Protein AF-A0A2X1P2I7-F1 (afdb_monomer)

Secondary structure (DSSP, 8-state):
-------HHHHHHHHHHHHHH--EEE----TTTHHHHHHHHHHTT-EEE----HHHHHHHHTTSSB-

Nearest PDB structures (foldseek):
  6k28-assembly1_C  TM=9.961E-01  e=1.394E-06  Klebsiella pneumoniae
  6k28-assembly1_A  TM=9.973E-01  e=2.273E-06  Klebsiella pneumoniae
  6k28-assembly1_B  TM=9.973E-01  e=4.569E-06  Klebsiella pneumoniae
  6jyy-assembly1_C  TM=9.943E-01  e=6.040E-06  Klebsiella pneumoniae
  5coj-assembly2_F  TM=9.277E-01  e=3.714E-04  Staphylococcus aureus

Radius of gyration: 13.77 Å; Cα contacts (8 Å, |Δi|>4): 70; chains: 1; bounding box: 25×28×39 Å

Mean predicted aligned error: 4.22 Å

Sequence (67 aa):
MQVDLLGSAQSAHALHLFHQHSPLVHCMTNDVVQTFTANTLLALGASPAMVIETEEASQFAAIASAL

Solvent-accessible surface area (backbone atoms only — no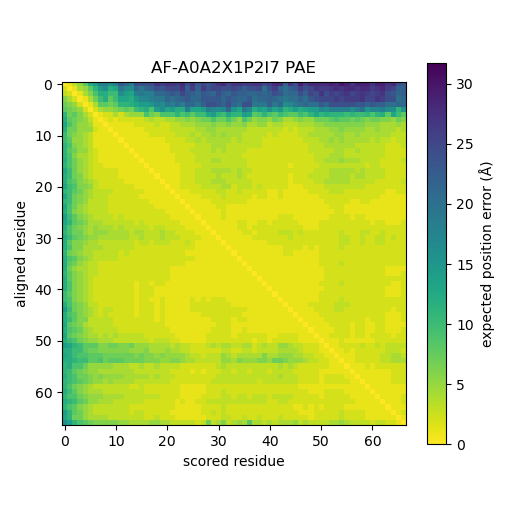t comparable to full-atom values): 3957 Å² total; per-residue (Å²): 134,86,80,84,73,70,52,73,69,54,51,54,50,51,49,49,49,28,56,74,63,36,46,38,31,37,51,89,71,58,85,92,45,48,68,59,53,39,53,50,35,45,75,50,35,29,40,63,41,77,62,77,53,73,86,52,30,63,61,48,58,75,71,33,74,44,111

InterPro domains:
  IPR000417 Hydroxyethylthiazole kinase [PF02110] (15-67)
  IPR000417 Hydroxyethylthiazole kinase [PR01099] (23-30)
  IPR000417 Hydroxyethylthiazole kinase [PR01099] (36-57)
  IPR029056 Ribokinase-like [G3DSA:3.40.1190.20] (4-67)
  IPR029056 Ribokinase-like [SSF53613] (12-67)

Organism: Escherichia coli (NCBI:txid562)

Structure (mmCIF, N/CA/C/O backbone):
data_AF-A0A2X1P2I7-F1
#
_entry.id   AF-A0A2X1P2I7-F1
#
loop_
_atom_site.group_PDB
_atom_site.id
_atom_site.type_symbol
_atom_site.label_atom_id
_atom_site.label_alt_id
_atom_site.label_comp_id
_atom_site.label_asym_id
_atom_site.label_entity_id
_atom_site.label_seq_id
_atom_site.pdbx_PDB_ins_code
_atom_site.Cartn_x
_atom_site.Cartn_y
_atom_site.Cartn_z
_atom_site.occupancy
_atom_site.B_iso_or_equiv
_atom_site.auth_seq_id
_atom_site.auth_comp_id
_atom_site.auth_asym_id
_atom_site.auth_atom_id
_atom_site.pdbx_PDB_model_num
ATOM 1 N N . MET A 1 1 ? 6.744 -22.307 -3.745 1.00 42.75 1 MET A N 1
ATOM 2 C CA . MET A 1 1 ? 6.201 -20.939 -3.869 1.00 42.75 1 MET A CA 1
ATOM 3 C C . MET A 1 1 ? 6.154 -20.616 -5.353 1.00 42.75 1 MET A C 1
ATOM 5 O O . MET A 1 1 ? 7.175 -20.245 -5.913 1.00 42.75 1 MET A O 1
ATOM 9 N N . GLN A 1 2 ? 5.033 -20.899 -6.015 1.00 46.34 2 GLN A N 1
ATOM 10 C CA . GLN A 1 2 ? 4.849 -20.549 -7.424 1.00 46.34 2 GLN A CA 1
ATOM 11 C C . GLN A 1 2 ? 4.511 -19.056 -7.463 1.00 46.34 2 GLN A C 1
ATOM 13 O O . GLN A 1 2 ? 3.489 -18.658 -6.911 1.00 46.34 2 GLN A O 1
ATOM 18 N N . VAL A 1 3 ? 5.388 -18.226 -8.026 1.00 61.88 3 VAL A N 1
ATOM 19 C CA . VAL A 1 3 ? 5.051 -16.825 -8.296 1.00 61.88 3 VAL A CA 1
ATOM 20 C C . VAL A 1 3 ? 4.207 -16.844 -9.560 1.00 61.88 3 VAL A C 1
ATOM 22 O O . VAL A 1 3 ? 4.735 -17.070 -10.647 1.00 61.88 3 VAL A O 1
ATOM 25 N N . ASP A 1 4 ? 2.897 -16.690 -9.405 1.00 68.75 4 ASP A N 1
ATOM 26 C CA . ASP A 1 4 ? 2.005 -16.510 -10.544 1.00 68.75 4 ASP A CA 1
ATOM 27 C C . ASP A 1 4 ? 2.233 -15.093 -11.087 1.00 68.75 4 ASP A C 1
ATOM 29 O O . ASP A 1 4 ? 1.730 -14.099 -10.561 1.00 68.75 4 ASP A O 1
ATOM 33 N N . LEU A 1 5 ? 3.143 -14.982 -12.056 1.00 70.38 5 LEU A N 1
ATOM 34 C CA . LEU A 1 5 ? 3.463 -13.720 -12.706 1.00 70.38 5 LEU A CA 1
ATOM 35 C C . LEU A 1 5 ? 2.303 -13.363 -13.634 1.00 70.38 5 LEU A C 1
ATOM 37 O O . LEU A 1 5 ? 2.124 -13.991 -14.677 1.00 70.38 5 LEU A O 1
ATOM 41 N N . LEU A 1 6 ? 1.545 -12.328 -13.264 1.00 78.88 6 LEU A N 1
ATOM 42 C CA . LEU A 1 6 ? 0.578 -11.697 -14.159 1.00 78.88 6 LEU A CA 1
ATOM 43 C C . LEU A 1 6 ? 1.250 -11.382 -15.502 1.00 78.88 6 LEU A C 1
ATOM 45 O O . LEU A 1 6 ? 2.379 -10.880 -15.556 1.00 78.88 6 LEU A O 1
ATOM 49 N N . GLY A 1 7 ? 0.542 -11.648 -16.598 1.00 90.44 7 GLY A N 1
ATOM 50 C CA . GLY A 1 7 ? 1.009 -11.243 -17.921 1.00 90.44 7 GLY A CA 1
ATOM 51 C C . GLY A 1 7 ? 1.163 -9.718 -17.999 1.00 90.44 7 GLY A C 1
ATOM 52 O O . GLY A 1 7 ? 0.450 -8.980 -17.321 1.00 90.44 7 GLY A O 1
ATOM 53 N N . SER A 1 8 ? 2.049 -9.216 -18.867 1.00 90.56 8 SER A N 1
ATOM 54 C CA . SER A 1 8 ? 2.313 -7.769 -19.005 1.00 90.56 8 SER A CA 1
ATOM 55 C C . SER A 1 8 ? 1.044 -6.932 -19.225 1.00 90.56 8 SER A C 1
ATOM 57 O O . SER A 1 8 ? 0.909 -5.850 -18.656 1.00 90.56 8 SER A O 1
ATOM 59 N N . ALA A 1 9 ? 0.082 -7.460 -19.988 1.00 92.81 9 ALA A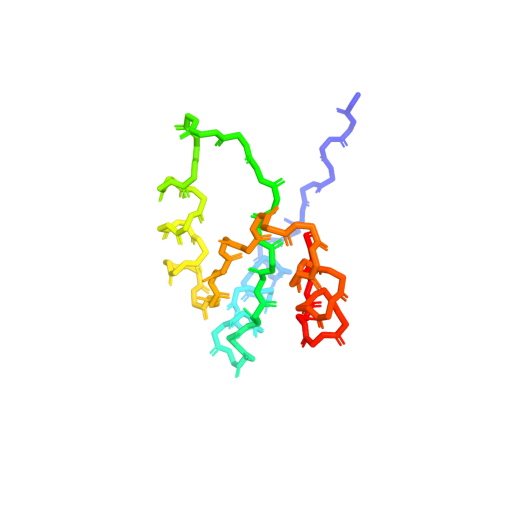 N 1
ATOM 60 C CA . ALA A 1 9 ? -1.218 -6.831 -20.208 1.00 92.81 9 ALA A CA 1
ATOM 61 C C . ALA A 1 9 ? -2.063 -6.728 -18.923 1.00 92.81 9 ALA A C 1
ATOM 63 O O . ALA A 1 9 ? -2.694 -5.701 -18.685 1.00 92.81 9 ALA A O 1
ATOM 64 N N . GLN A 1 10 ? -2.052 -7.763 -18.078 1.00 93.81 10 GLN A N 1
ATOM 65 C CA . GLN A 1 10 ? -2.783 -7.769 -16.807 1.00 93.81 10 GLN A CA 1
ATOM 66 C C . GLN A 1 10 ? -2.167 -6.774 -15.818 1.00 93.81 10 GLN A C 1
ATOM 68 O O . GLN A 1 10 ? -2.900 -6.021 -15.181 1.00 93.81 10 GLN A O 1
ATOM 73 N N . SER A 1 11 ? -0.835 -6.698 -15.746 1.00 93.69 11 SER A N 1
ATOM 74 C CA . SER A 1 11 ? -0.132 -5.727 -14.896 1.00 93.69 11 SER A CA 1
ATOM 75 C C . SER A 1 11 ? -0.415 -4.281 -15.312 1.00 93.69 11 SER A C 1
ATOM 77 O O . SER A 1 11 ? -0.714 -3.440 -14.466 1.00 93.69 11 SER A O 1
ATOM 79 N N . ALA A 1 12 ? -0.383 -3.990 -16.617 1.00 94.75 12 ALA A N 1
ATOM 80 C CA . ALA A 1 12 ? -0.731 -2.666 -17.132 1.00 94.75 12 ALA A CA 1
ATOM 81 C C . ALA A 1 12 ? -2.194 -2.304 -16.826 1.00 94.75 12 ALA A C 1
ATOM 83 O O . ALA A 1 12 ? -2.486 -1.171 -16.439 1.00 94.75 12 ALA A O 1
ATOM 84 N N . HIS A 1 13 ? -3.107 -3.272 -16.950 1.00 95.69 13 HIS A N 1
ATOM 85 C CA . HIS A 1 13 ? -4.511 -3.078 -16.607 1.00 95.69 13 HIS A CA 1
ATOM 86 C C . HIS A 1 13 ? -4.707 -2.797 -15.110 1.00 95.69 13 HIS A C 1
ATOM 88 O O . HIS A 1 13 ? -5.402 -1.848 -14.759 1.00 95.69 13 HIS A O 1
ATOM 94 N N . ALA A 1 14 ? -4.046 -3.550 -14.228 1.00 94.19 14 ALA A N 1
ATOM 95 C CA . ALA A 1 14 ? -4.106 -3.318 -12.787 1.00 94.19 14 ALA A CA 1
ATOM 96 C C . ALA A 1 14 ? -3.594 -1.918 -12.404 1.00 94.19 14 ALA A C 1
ATOM 9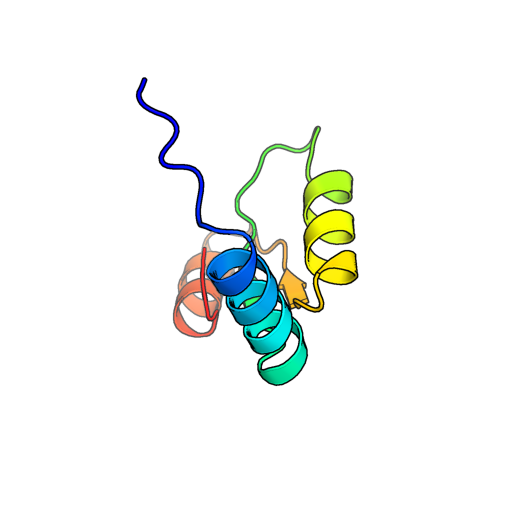8 O O . ALA A 1 14 ? -4.265 -1.203 -11.661 1.00 94.19 14 ALA A O 1
ATOM 99 N N . LEU A 1 15 ? -2.459 -1.483 -12.963 1.00 95.31 15 LEU A N 1
ATOM 100 C CA . LEU A 1 15 ? -1.932 -0.137 -12.719 1.00 95.31 15 LEU A CA 1
ATOM 101 C C . LEU A 1 15 ? -2.88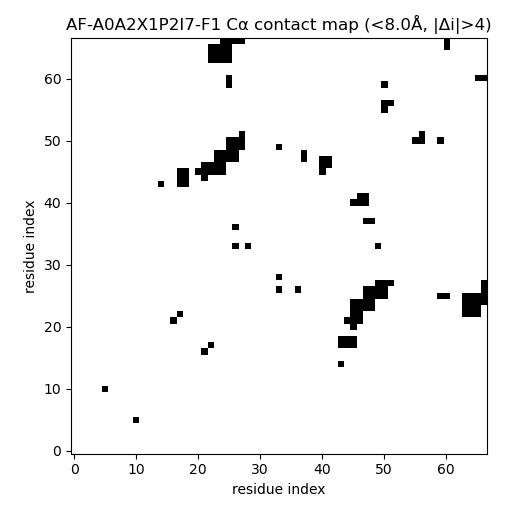2 0.958 -13.229 1.00 95.31 15 LEU A C 1
ATOM 103 O O . LEU A 1 15 ? -3.040 1.998 -12.593 1.00 95.31 15 LEU A O 1
ATOM 107 N N . HIS A 1 16 ? -3.543 0.732 -14.365 1.00 96.62 16 HIS A N 1
ATOM 108 C CA . HIS A 1 16 ? -4.563 1.651 -14.861 1.00 96.62 16 HIS A CA 1
ATOM 109 C C . HIS A 1 16 ? -5.740 1.778 -13.884 1.00 96.62 16 HIS A C 1
ATOM 111 O O . HIS A 1 16 ? -6.172 2.894 -13.598 1.00 96.62 16 HIS A O 1
ATOM 117 N N . LEU A 1 17 ? -6.212 0.661 -13.322 1.00 96.00 17 LEU A N 1
ATOM 118 C CA . LEU A 1 17 ? -7.285 0.668 -12.325 1.00 96.00 17 LEU A CA 1
ATOM 119 C C . LEU A 1 17 ? -6.880 1.406 -11.045 1.00 96.00 17 LEU A C 1
ATOM 121 O O . LEU A 1 17 ? -7.705 2.138 -10.500 1.00 96.00 17 LEU A O 1
ATOM 125 N N . PHE A 1 18 ? -5.632 1.267 -10.591 1.00 95.69 18 PHE A N 1
ATOM 126 C CA . PHE A 1 18 ? -5.117 2.020 -9.444 1.00 95.69 18 PHE A CA 1
ATOM 127 C C . PHE A 1 18 ? -5.208 3.532 -9.670 1.00 95.69 18 PHE A C 1
ATOM 129 O O .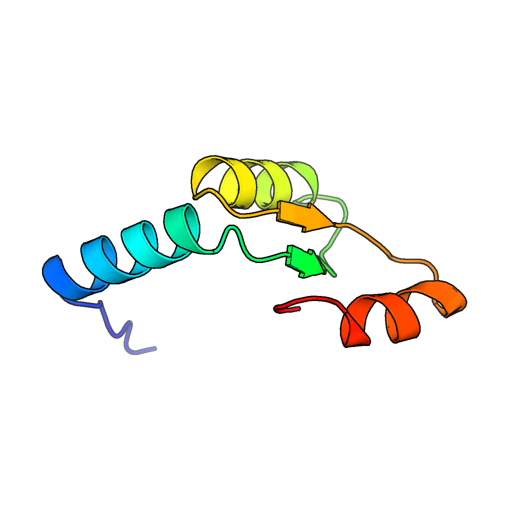 PHE A 1 18 ? -5.768 4.236 -8.835 1.00 95.69 18 PHE A O 1
ATOM 136 N N . HIS A 1 19 ? -4.744 4.023 -10.822 1.00 95.44 19 HIS A N 1
ATOM 137 C CA . HIS A 1 19 ? -4.833 5.448 -11.147 1.00 95.44 19 HIS A CA 1
ATOM 138 C C . HIS A 1 19 ? -6.277 5.942 -11.321 1.00 95.44 19 HIS A C 1
ATOM 140 O O . HIS A 1 19 ? -6.562 7.093 -11.004 1.00 95.44 19 HIS A O 1
ATOM 146 N N . GLN A 1 20 ? -7.186 5.104 -11.833 1.00 97.75 20 GLN A N 1
ATOM 147 C CA . GLN A 1 20 ? -8.592 5.484 -12.013 1.00 97.75 20 GLN A CA 1
ATOM 148 C C . GLN A 1 20 ? -9.363 5.589 -10.697 1.00 97.75 20 GLN A C 1
ATOM 150 O O . GLN A 1 20 ? -10.181 6.493 -10.546 1.00 97.75 20 GLN A O 1
ATOM 155 N N . HIS A 1 21 ? -9.138 4.656 -9.771 1.00 97.31 21 HIS A N 1
ATOM 156 C CA . HIS A 1 21 ? -9.928 4.560 -8.542 1.00 97.31 21 HIS A CA 1
ATOM 157 C C . HIS A 1 21 ? -9.256 5.231 -7.345 1.00 97.31 21 HIS A C 1
ATOM 159 O O . HIS A 1 21 ? -9.949 5.571 -6.393 1.00 97.31 21 HIS A O 1
ATOM 165 N N . SER A 1 22 ? -7.930 5.399 -7.383 1.00 97.69 22 SER A N 1
ATOM 166 C CA . SER A 1 22 ? -7.105 5.871 -6.267 1.00 97.69 22 SER A CA 1
ATOM 167 C C . SER A 1 22 ? -7.523 5.255 -4.922 1.00 97.69 22 SER A C 1
ATOM 169 O O . SER A 1 22 ? -7.969 5.966 -4.019 1.00 97.69 22 SER A O 1
ATOM 171 N N . PRO A 1 23 ? -7.451 3.915 -4.787 1.00 98.25 23 PRO A N 1
ATOM 172 C CA . PRO A 1 23 ? -8.051 3.216 -3.656 1.00 98.25 23 PRO A CA 1
ATOM 173 C C . PRO A 1 23 ? -7.476 3.708 -2.325 1.00 98.25 23 PRO A C 1
ATOM 175 O O . PRO A 1 23 ? -6.264 3.901 -2.197 1.00 98.25 23 PRO A O 1
ATOM 178 N N . LEU A 1 24 ? -8.349 3.876 -1.331 1.00 98.44 24 LEU A N 1
ATOM 1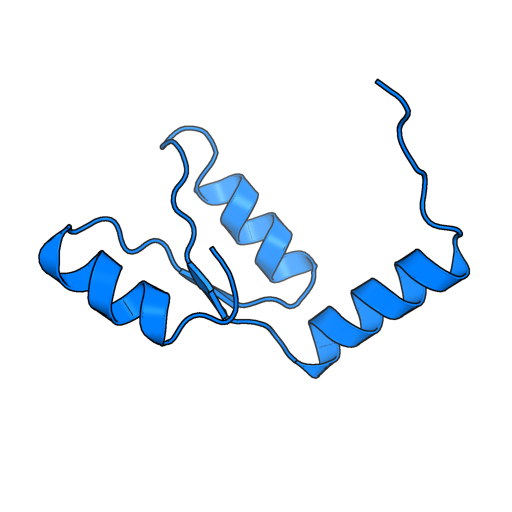79 C CA . LEU A 1 24 ? -7.959 4.202 0.038 1.00 98.44 24 LEU A CA 1
ATOM 180 C C . LEU A 1 24 ? -7.487 2.923 0.736 1.00 98.44 24 LEU A C 1
ATOM 182 O O . LEU A 1 24 ? -8.290 2.018 0.957 1.00 98.44 24 LEU A O 1
ATOM 186 N N . VAL A 1 25 ? -6.202 2.836 1.074 1.00 98.56 25 VAL A N 1
ATOM 187 C CA . VAL A 1 25 ? -5.594 1.637 1.672 1.00 98.56 25 VAL A CA 1
ATOM 188 C C . VAL A 1 25 ? -5.255 1.896 3.136 1.00 98.56 25 VAL A C 1
ATOM 190 O O . VAL A 1 25 ? -4.383 2.713 3.445 1.00 98.56 25 VAL A O 1
ATOM 193 N N . HIS A 1 26 ? -5.919 1.178 4.042 1.00 98.62 26 HIS A N 1
ATOM 194 C CA . HIS A 1 26 ? -5.603 1.197 5.468 1.00 98.62 26 HIS A CA 1
ATOM 195 C C . HIS A 1 26 ? -4.349 0.361 5.728 1.00 98.62 26 HIS A C 1
ATOM 197 O O . HIS A 1 26 ? -4.383 -0.854 5.710 1.00 98.62 26 HIS A O 1
ATOM 203 N N . CYS A 1 27 ? -3.216 1.005 5.980 1.00 98.25 27 CYS A N 1
ATOM 204 C CA . CYS A 1 27 ? -1.937 0.328 6.149 1.00 98.25 27 CYS A CA 1
ATOM 205 C C . CYS A 1 27 ? -1.688 -0.055 7.616 1.00 98.25 27 CYS A C 1
ATOM 207 O O . CYS A 1 27 ? -1.234 0.776 8.407 1.00 98.25 27 CYS A O 1
ATOM 209 N N . MET A 1 28 ? -1.894 -1.329 7.960 1.00 97.75 28 MET A N 1
ATOM 210 C CA . MET A 1 28 ? -1.426 -1.920 9.223 1.00 97.75 28 MET A CA 1
ATOM 211 C C . MET A 1 28 ? -0.079 -2.622 9.006 1.00 97.75 28 MET A C 1
ATOM 213 O O . MET A 1 28 ? -0.011 -3.808 8.692 1.00 97.75 28 MET A O 1
ATOM 217 N N . THR A 1 29 ? 1.016 -1.875 9.145 1.00 97.31 29 THR A N 1
ATOM 218 C CA . THR A 1 29 ? 2.381 -2.370 8.902 1.00 97.31 29 THR A CA 1
ATOM 219 C C . THR A 1 29 ? 3.329 -2.005 10.045 1.00 97.31 29 THR A C 1
ATOM 221 O O . THR A 1 29 ? 2.9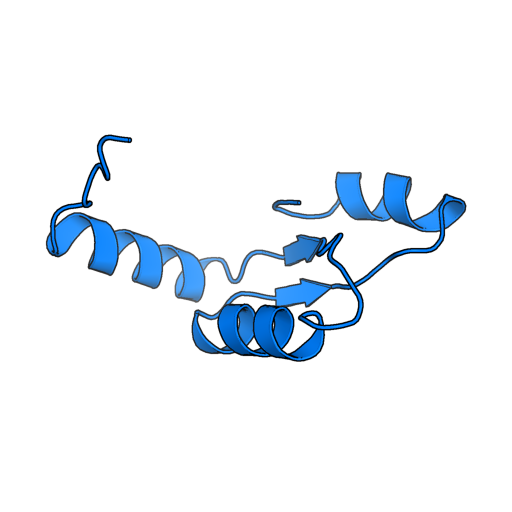78 -1.235 10.932 1.00 97.31 29 THR A O 1
ATOM 224 N N . ASN A 1 30 ? 4.540 -2.559 10.025 1.00 97.62 30 ASN A N 1
ATOM 225 C CA . ASN A 1 30 ? 5.588 -2.241 10.993 1.00 97.62 30 ASN A CA 1
ATOM 226 C C . ASN A 1 30 ? 6.236 -0.869 10.725 1.00 97.62 30 ASN A C 1
ATOM 228 O O . ASN A 1 30 ? 6.319 -0.424 9.575 1.00 97.62 30 ASN A O 1
ATOM 232 N N . ASP A 1 31 ? 6.776 -0.262 11.783 1.00 97.88 31 ASP A N 1
ATOM 233 C CA . ASP A 1 31 ? 7.397 1.072 11.767 1.00 97.88 31 ASP A CA 1
ATOM 234 C C . ASP A 1 31 ? 8.551 1.199 10.763 1.00 97.88 31 ASP A C 1
ATOM 236 O O . ASP A 1 31 ? 8.776 2.267 10.198 1.00 97.88 31 ASP A O 1
ATOM 240 N N . VAL A 1 32 ? 9.272 0.104 10.492 1.00 98.50 32 VAL A N 1
ATOM 241 C CA . VAL A 1 32 ? 10.446 0.110 9.603 1.00 98.50 32 VAL A CA 1
ATOM 242 C C . VAL A 1 32 ? 10.056 0.410 8.156 1.00 98.50 32 VAL A C 1
ATOM 244 O O . VAL A 1 32 ? 10.831 1.028 7.427 1.00 98.50 32 VAL A O 1
ATOM 247 N N . VAL A 1 33 ? 8.864 -0.011 7.720 1.00 98.44 33 VAL A N 1
ATOM 248 C CA . VAL A 1 33 ? 8.453 0.086 6.309 1.00 98.44 33 VAL A CA 1
ATOM 249 C C . VAL A 1 33 ? 7.311 1.065 6.054 1.00 98.44 33 VAL A C 1
ATOM 251 O O . VAL A 1 33 ? 6.966 1.259 4.892 1.00 98.44 33 VAL A O 1
ATOM 254 N N . GLN A 1 34 ? 6.750 1.718 7.080 1.00 98.31 34 GLN A N 1
ATOM 255 C CA . GLN A 1 34 ? 5.615 2.645 6.929 1.00 98.31 34 GLN A CA 1
ATOM 256 C C . GLN A 1 34 ? 5.807 3.645 5.778 1.00 98.31 34 GLN A C 1
ATOM 258 O O . GLN A 1 34 ? 4.984 3.707 4.865 1.00 98.31 34 GLN A O 1
ATOM 263 N N . THR A 1 35 ? 6.928 4.369 5.769 1.00 98.50 35 THR A N 1
ATOM 264 C CA . THR A 1 35 ? 7.231 5.374 4.736 1.00 98.50 35 THR A CA 1
ATOM 265 C C . THR A 1 35 ? 7.393 4.755 3.350 1.00 98.50 35 THR A C 1
ATOM 267 O O . THR A 1 35 ? 6.943 5.321 2.355 1.00 98.50 35 THR A O 1
ATOM 270 N N . PHE A 1 36 ? 8.027 3.584 3.263 1.00 98.69 36 PHE A N 1
ATOM 271 C CA . PHE A 1 36 ? 8.233 2.906 1.986 1.00 98.69 36 PHE A CA 1
ATOM 272 C C . PHE A 1 36 ? 6.906 2.411 1.400 1.00 98.69 36 PHE A C 1
ATOM 274 O O . PHE A 1 36 ? 6.636 2.630 0.217 1.00 98.69 36 PHE A O 1
ATOM 281 N N . THR A 1 37 ? 6.051 1.816 2.232 1.00 98.50 37 THR A N 1
ATOM 282 C CA . THR A 1 37 ? 4.704 1.387 1.848 1.00 98.50 37 THR A CA 1
ATOM 283 C C . THR A 1 37 ? 3.862 2.578 1.392 1.00 98.50 37 THR A C 1
ATOM 285 O O . THR A 1 37 ? 3.274 2.517 0.313 1.00 98.50 37 THR A O 1
ATOM 288 N N . ALA A 1 38 ? 3.868 3.684 2.149 1.00 98.56 38 ALA A N 1
ATOM 289 C CA . ALA A 1 38 ? 3.147 4.905 1.787 1.00 98.56 38 ALA A CA 1
ATOM 290 C C . ALA A 1 38 ? 3.570 5.421 0.406 1.00 98.56 38 ALA A C 1
ATOM 292 O O . ALA A 1 38 ? 2.742 5.590 -0.487 1.00 98.56 38 ALA A O 1
ATOM 293 N N . ASN A 1 39 ? 4.875 5.616 0.206 1.00 98.62 39 ASN A N 1
ATOM 294 C CA . ASN A 1 39 ? 5.405 6.165 -1.039 1.00 98.62 39 ASN A CA 1
ATOM 295 C C . ASN A 1 39 ? 5.178 5.231 -2.230 1.00 98.62 39 ASN A C 1
ATOM 297 O O . ASN A 1 39 ? 4.926 5.708 -3.332 1.00 98.62 39 ASN A O 1
ATOM 301 N N . THR A 1 40 ? 5.232 3.915 -2.019 1.00 98.44 40 THR A N 1
ATOM 302 C CA . THR A 1 40 ? 4.944 2.934 -3.073 1.00 98.44 40 THR A CA 1
ATOM 303 C C . THR A 1 40 ? 3.485 3.022 -3.510 1.00 98.44 40 THR A C 1
ATOM 305 O O . THR A 1 40 ? 3.210 3.102 -4.703 1.00 98.44 40 THR A O 1
ATOM 308 N N . LEU A 1 41 ? 2.547 3.073 -2.560 1.00 98.06 41 LEU A N 1
ATOM 309 C CA . LEU A 1 41 ? 1.121 3.214 -2.864 1.00 98.06 41 LEU A CA 1
ATOM 310 C C . LEU A 1 41 ? 0.813 4.547 -3.553 1.00 98.06 41 LEU A C 1
ATOM 312 O O . LEU A 1 41 ? 0.117 4.549 -4.566 1.00 98.06 41 LEU A O 1
ATOM 316 N N . LEU A 1 42 ? 1.398 5.648 -3.075 1.00 98.25 42 LEU A N 1
ATOM 317 C CA . LEU A 1 42 ? 1.290 6.960 -3.721 1.00 98.25 42 LEU A CA 1
ATOM 318 C C . LEU A 1 42 ? 1.833 6.935 -5.156 1.00 98.25 42 LEU A C 1
ATOM 320 O O . LEU A 1 42 ? 1.181 7.439 -6.066 1.00 98.25 42 LEU A O 1
ATOM 324 N N . ALA A 1 43 ? 2.995 6.315 -5.383 1.00 98.00 43 ALA A N 1
ATOM 325 C CA . ALA A 1 43 ? 3.590 6.196 -6.714 1.00 98.00 43 ALA A CA 1
ATOM 326 C C . ALA A 1 43 ? 2.749 5.335 -7.672 1.00 98.00 43 ALA A C 1
ATOM 328 O O . ALA A 1 43 ? 2.776 5.563 -8.879 1.00 98.00 43 ALA A O 1
ATOM 329 N N . LEU A 1 44 ? 1.997 4.366 -7.143 1.00 97.31 44 LEU A N 1
ATOM 330 C CA . LEU A 1 44 ? 1.032 3.567 -7.903 1.00 97.31 44 LEU A CA 1
ATOM 331 C C . LEU A 1 44 ? -0.313 4.289 -8.111 1.00 97.31 44 LEU A C 1
ATOM 333 O O . LEU A 1 44 ? -1.156 3.774 -8.836 1.00 97.31 44 LEU A O 1
ATOM 337 N N . GLY A 1 45 ? -0.532 5.453 -7.491 1.00 97.62 45 GLY A N 1
ATOM 338 C CA . GLY A 1 45 ? -1.763 6.241 -7.598 1.00 97.62 45 GLY A CA 1
ATOM 339 C C . GLY A 1 45 ? -2.828 5.952 -6.535 1.00 97.62 45 GLY A C 1
ATOM 340 O O . GLY A 1 45 ? -3.931 6.481 -6.641 1.00 97.62 45 GLY A O 1
ATOM 341 N N . ALA A 1 46 ? -2.532 5.139 -5.520 1.00 98.25 46 ALA A N 1
ATOM 342 C CA . ALA A 1 46 ? -3.422 4.878 -4.386 1.00 98.25 46 ALA A CA 1
ATOM 343 C C . ALA A 1 46 ? -3.283 5.931 -3.268 1.00 98.25 46 ALA A C 1
ATOM 345 O O . ALA A 1 46 ? -2.363 6.750 -3.268 1.00 98.25 46 ALA A O 1
ATOM 346 N N . SER A 1 47 ? -4.188 5.873 -2.288 1.00 98.38 47 SER A N 1
ATOM 347 C CA . SER A 1 47 ? -4.226 6.758 -1.120 1.00 98.38 47 SER A CA 1
ATOM 348 C C . SER A 1 47 ? -3.942 5.962 0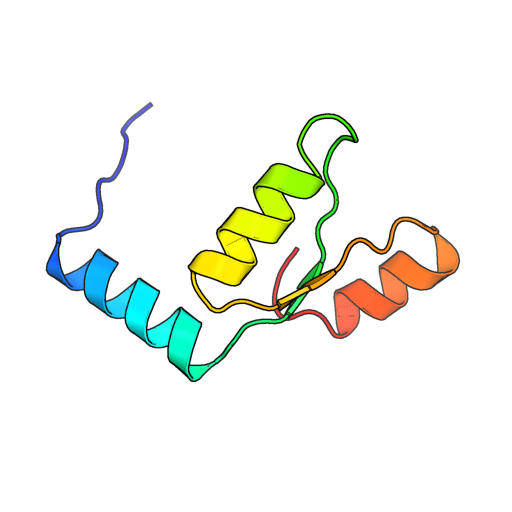.165 1.00 98.38 47 SER A C 1
ATOM 350 O O . SER A 1 47 ? -4.849 5.312 0.681 1.00 98.38 47 SER A O 1
ATOM 352 N N . PRO A 1 48 ? -2.706 5.948 0.698 1.00 98.38 48 PRO A N 1
ATOM 353 C CA . PRO A 1 48 ? -2.392 5.223 1.930 1.00 98.38 48 PRO A CA 1
ATOM 354 C C . PRO A 1 48 ? -2.844 5.979 3.189 1.00 98.38 48 PRO A C 1
ATOM 356 O O . PRO A 1 48 ? -2.736 7.204 3.257 1.00 98.38 48 PRO A O 1
ATOM 359 N N . ALA A 1 49 ? -3.267 5.243 4.217 1.00 98.31 49 ALA A N 1
ATOM 360 C CA . ALA A 1 49 ? -3.590 5.786 5.535 1.00 98.31 49 ALA A CA 1
ATOM 361 C C . ALA A 1 49 ? -3.144 4.849 6.670 1.00 98.31 49 ALA A C 1
ATOM 363 O O . ALA A 1 49 ? -3.495 3.672 6.689 1.00 98.31 49 ALA A O 1
ATOM 364 N N . MET A 1 50 ? -2.394 5.378 7.639 1.00 98.00 50 MET A N 1
ATOM 365 C CA . MET A 1 50 ? -1.859 4.633 8.786 1.00 98.00 50 MET A CA 1
ATOM 366 C C . MET A 1 50 ? -2.663 4.968 10.045 1.00 98.00 50 MET A C 1
ATOM 368 O O . MET A 1 50 ? -2.268 5.829 10.827 1.00 98.00 50 MET A O 1
ATOM 372 N N . VAL A 1 51 ? -3.803 4.301 10.231 1.00 97.31 51 VAL A N 1
ATOM 373 C CA . VAL A 1 51 ? -4.648 4.449 11.428 1.00 97.31 51 VAL A CA 1
ATOM 374 C C . VAL A 1 51 ? -4.389 3.264 12.354 1.00 97.31 51 VAL A C 1
ATOM 376 O O . VAL A 1 51 ? -4.832 2.152 12.077 1.00 97.31 51 VAL A O 1
ATOM 379 N N . ILE A 1 52 ? -3.615 3.483 13.417 1.00 95.19 52 ILE A N 1
ATOM 380 C CA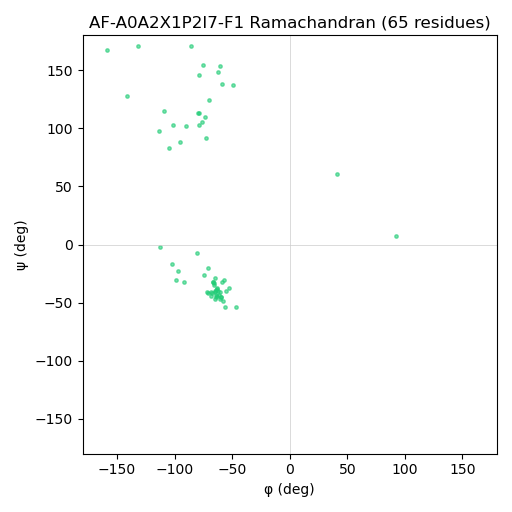 . ILE A 1 52 ? -3.189 2.418 14.345 1.00 95.19 52 ILE A CA 1
ATOM 381 C C . ILE A 1 52 ? -3.970 2.407 15.658 1.00 95.19 52 ILE A C 1
ATOM 383 O O . ILE A 1 52 ? -3.938 1.411 16.378 1.00 95.19 52 ILE A O 1
ATOM 387 N N . GLU A 1 53 ? -4.670 3.497 15.970 1.00 96.62 53 GLU A N 1
ATOM 388 C CA . GLU A 1 53 ? -5.394 3.616 17.225 1.00 96.62 53 GLU A CA 1
ATOM 389 C C . GLU A 1 53 ? -6.592 2.665 17.215 1.00 96.62 53 GLU A C 1
ATOM 391 O O . GLU A 1 53 ? -7.416 2.711 16.304 1.00 96.62 53 GLU A O 1
ATOM 396 N N . THR A 1 54 ? -6.681 1.780 18.211 1.00 92.31 54 THR A N 1
ATOM 397 C CA . THR A 1 54 ? -7.622 0.639 18.200 1.00 92.31 54 THR A CA 1
ATOM 398 C C . THR A 1 54 ? -9.076 1.079 17.992 1.00 92.31 54 THR A C 1
ATOM 400 O O . THR A 1 54 ? -9.817 0.459 17.226 1.00 92.31 54 THR A O 1
ATOM 403 N N . GLU A 1 55 ? -9.464 2.184 18.632 1.00 94.12 55 GLU A N 1
ATOM 404 C CA . GLU A 1 55 ? -10.816 2.752 18.564 1.00 94.12 55 GLU A CA 1
ATOM 405 C C . GLU A 1 55 ? -11.162 3.292 17.166 1.00 94.12 55 GLU A C 1
ATOM 407 O O . GLU A 1 55 ? -12.310 3.208 16.725 1.00 94.12 55 GLU A O 1
ATOM 412 N N . GLU A 1 56 ? -10.167 3.804 16.439 1.00 95.88 56 GLU A N 1
ATOM 413 C CA . GLU A 1 56 ? -10.337 4.399 15.110 1.00 95.88 56 GLU A CA 1
ATOM 414 C C . GLU A 1 56 ? -10.132 3.371 13.993 1.00 95.88 56 GLU A C 1
ATOM 416 O O . GLU A 1 56 ? -10.794 3.435 12.958 1.00 95.88 56 GLU A O 1
ATOM 421 N N . ALA A 1 57 ? -9.256 2.386 14.204 1.00 96.31 57 ALA A N 1
ATOM 422 C CA . ALA A 1 57 ? -8.861 1.407 13.197 1.00 96.31 57 ALA A CA 1
ATOM 423 C C . ALA A 1 57 ? -10.050 0.582 12.688 1.00 96.31 57 ALA A C 1
ATOM 425 O O . ALA A 1 57 ? -10.169 0.358 11.486 1.00 96.31 57 ALA A O 1
ATOM 426 N N . SER A 1 58 ? -10.957 0.170 13.580 1.00 95.62 58 SER A N 1
ATOM 427 C CA . SER A 1 58 ? -12.158 -0.584 13.191 1.00 95.62 58 SER A CA 1
ATOM 428 C C . SER A 1 58 ? -13.106 0.238 12.310 1.00 95.62 58 SER A C 1
ATOM 430 O O . SER A 1 58 ? -13.643 -0.268 11.324 1.00 95.62 58 SER A O 1
ATOM 432 N N . GLN A 1 59 ? -13.276 1.521 12.636 1.00 96.56 59 GLN A N 1
ATOM 433 C CA . GLN A 1 59 ? -14.129 2.444 11.892 1.00 96.56 59 GLN A CA 1
ATOM 434 C C . GLN A 1 59 ? -13.506 2.777 10.537 1.00 96.56 59 GLN A C 1
ATOM 436 O O . GLN A 1 59 ? -14.194 2.788 9.518 1.00 96.56 59 GLN A O 1
ATOM 441 N N . PHE A 1 60 ? -12.194 2.999 10.515 1.00 97.50 60 PHE A N 1
ATOM 442 C CA . PHE A 1 60 ? -11.462 3.315 9.301 1.00 97.50 60 PHE A CA 1
ATOM 443 C C . PHE A 1 60 ? -11.424 2.129 8.328 1.00 97.50 60 PHE A C 1
ATOM 445 O O . PHE A 1 60 ? -11.672 2.313 7.137 1.00 97.50 60 PHE A O 1
ATOM 452 N N . ALA A 1 61 ? -11.213 0.907 8.826 1.00 97.19 61 ALA A N 1
ATOM 453 C CA . ALA A 1 61 ? -11.223 -0.307 8.010 1.00 97.19 61 ALA A CA 1
ATOM 454 C C . ALA A 1 61 ? -12.563 -0.524 7.282 1.00 97.19 61 ALA A C 1
ATOM 456 O O . ALA A 1 61 ? -12.576 -1.039 6.168 1.00 97.19 61 ALA A O 1
ATOM 457 N N . ALA A 1 62 ? -13.686 -0.099 7.874 1.00 96.69 62 ALA A N 1
ATOM 458 C CA . ALA A 1 62 ? -15.003 -0.177 7.239 1.00 96.69 62 ALA A CA 1
ATOM 459 C C . ALA A 1 62 ? -15.186 0.814 6.069 1.00 96.69 62 ALA A C 1
ATOM 461 O O . ALA A 1 62 ? -16.078 0.626 5.242 1.00 96.69 62 ALA A O 1
ATOM 462 N N . ILE A 1 63 ? -14.369 1.870 6.010 1.00 97.38 63 ILE A N 1
ATOM 463 C CA . ILE A 1 63 ? -14.405 2.915 4.974 1.00 97.38 63 ILE A CA 1
ATOM 464 C C . ILE A 1 63 ? -13.332 2.663 3.904 1.00 97.38 63 ILE A C 1
ATOM 466 O O . ILE A 1 63 ? -13.509 3.034 2.742 1.00 97.38 63 ILE A O 1
ATOM 470 N N . ALA A 1 64 ? -12.211 2.052 4.288 1.00 98.00 64 ALA A N 1
ATOM 471 C CA . ALA A 1 64 ? -11.103 1.766 3.394 1.00 98.00 64 ALA A CA 1
ATOM 472 C C . ALA A 1 64 ? -11.505 0.808 2.261 1.00 98.00 64 ALA A C 1
ATOM 474 O O . ALA A 1 64 ? -12.339 -0.082 2.412 1.00 98.00 64 ALA A O 1
ATOM 475 N N . SER A 1 65 ? -10.872 0.979 1.103 1.00 98.00 65 SER A N 1
ATOM 476 C CA . SER A 1 65 ? -11.036 0.076 -0.039 1.00 98.00 65 SER A CA 1
ATOM 477 C C . SER A 1 65 ? -10.308 -1.255 0.172 1.00 98.00 65 SER A C 1
ATOM 479 O O . SER A 1 65 ? -10.679 -2.255 -0.440 1.00 98.00 65 SER A O 1
ATOM 481 N N . ALA A 1 66 ? -9.255 -1.255 0.995 1.00 97.00 66 ALA A N 1
ATOM 482 C CA . ALA A 1 66 ? -8.431 -2.415 1.323 1.00 97.00 66 ALA A CA 1
ATOM 483 C C . ALA A 1 66 ? -7.665 -2.207 2.646 1.00 97.00 66 ALA A C 1
ATOM 485 O O . ALA A 1 66 ? -7.565 -1.076 3.134 1.00 97.00 66 ALA A O 1
ATOM 486 N N . LEU A 1 67 ? -7.098 -3.301 3.166 1.00 93.62 67 LEU A N 1
ATOM 487 C CA . LEU A 1 67 ? -6.239 -3.390 4.353 1.00 93.62 67 LEU A CA 1
ATOM 488 C C . LEU A 1 67 ? -4.880 -4.001 3.974 1.00 93.62 67 LEU A C 1
ATOM 490 O O . LEU A 1 67 ? -4.904 -4.978 3.189 1.00 93.62 67 LEU A O 1
#

pLDDT: mean 93.61, std 10.96, range [42.75, 98.69]

Foldseek 3Di:
DDDPDDDPVVVVVVLVVCQVCQFEEADPDDPVCPVVVCVVSVVSNHHYDDDDPPVVSVVVCVVGPYD